Protein AF-A0A8C0DCV3-F1 (afdb_monomer_lite)

Foldseek 3Di:
DDDDDDDDDDDDDDDDDDDDDDDDDDDPPPCPDPPPCPPQCPAACLVVLLLLLCQPAQVDPVCVVVSVVVNVLSVVDDARYKEFEDADPSNHTAFIWGADPVVRWIATSDGDDDRTDDLQFWDWFWAADPVVSDTDTDPDSDDGSRTHYTYGDNVRVDPPPPPDPPPPPDDD

pLDDT: mean 75.33, std 21.28, range [29.81, 95.44]

Radius of gyration: 31.24 Å; chains: 1; bounding box: 63×85×92 Å

Sequence (172 aa):
SSPSSFYLYSPDSVDWETASATSSLASVAEYTGPKLFKELSSKSNKPIIHNAISHCCLARKVNEPHKNSILEELEKCDANHYIILFRDAGCQFRALYCYYPDTEEIYKLTGTGPKSITKKMIDKLYKYSSDRKQFNLIPAKTMSVSVDALTIHNHLWQPKRPSVPKKTQTWK

InterPro domains:
  IPR011033 PRC-barrel-like superfamily [SSF50346] (28-167)
  IPR014797 CAMSAP, CKK domain [PF08683] (34-152)
  IPR014797 CAMSAP, CKK domain [PS51508] (33-167)
  IPR014797 CAMSAP, CKK domain [SM01051] (32-161)
  IPR032940 Calmodulin-regulated spectrin-associated protein [PTHR21595] (13-167)
  IPR038209 CKK domain superfamily [G3DSA:3.10.20.360] (42-160)

Secondary structure (DSSP, 8-state):
------------------------------------------S-SHHHHHHHIIIIIS-SGGGHHHHHHHHHHHHH---SEEEEEESSTTT-EEEEEEEETTTTEEEEEEESS-SEE-GGGEEEEEEEETTTTEEEEES--S--TT--EEEE-GGGGS--------------

Structure (mmCIF, N/CA/C/O backbone):
data_AF-A0A8C0DCV3-F1
#
_entry.id   AF-A0A8C0DCV3-F1
#
loop_
_atom_site.group_PDB
_atom_site.id
_atom_site.type_symbol
_atom_site.label_atom_id
_atom_site.label_alt_id
_atom_site.label_comp_id
_atom_site.label_asym_id
_atom_site.label_entity_id
_atom_site.label_seq_id
_atom_site.pdbx_PDB_ins_code
_atom_site.Cartn_x
_atom_site.Cartn_y
_atom_site.Cartn_z
_atom_site.occupancy
_atom_site.B_iso_or_equiv
_atom_site.auth_seq_id
_atom_site.auth_comp_id
_atom_site.auth_asym_id
_atom_site.auth_atom_id
_atom_site.pdbx_PDB_model_num
ATOM 1 N N . SER A 1 1 ? -13.467 -60.596 74.987 1.00 37.16 1 SER A N 1
ATOM 2 C CA . SER A 1 1 ? -13.217 -59.216 75.432 1.00 37.16 1 SER A CA 1
ATOM 3 C C . SER A 1 1 ? -12.390 -58.504 74.380 1.00 37.16 1 SER A C 1
ATOM 5 O O . SER A 1 1 ? -11.327 -59.006 74.045 1.00 37.16 1 SER A O 1
ATOM 7 N N . SER A 1 2 ? -12.888 -57.394 73.828 1.00 38.53 2 SER A N 1
ATOM 8 C CA . SER A 1 2 ? -12.089 -56.356 73.136 1.00 38.53 2 SER A CA 1
ATOM 9 C C . SER A 1 2 ? -10.944 -55.857 74.054 1.00 38.53 2 SER A C 1
ATOM 11 O O . SER A 1 2 ? -11.030 -56.172 75.247 1.00 38.53 2 SER A O 1
ATOM 13 N N . PRO A 1 3 ? -9.949 -55.033 73.628 1.00 46.41 3 PRO A N 1
ATOM 14 C CA . PRO A 1 3 ? -9.888 -54.147 72.444 1.00 46.41 3 PRO A CA 1
ATOM 15 C C . PRO A 1 3 ? -8.524 -54.170 71.675 1.00 46.41 3 PRO A C 1
ATOM 17 O O . PRO A 1 3 ? -7.541 -54.715 72.153 1.00 46.41 3 PRO A O 1
ATOM 20 N N . SER A 1 4 ? -8.491 -53.838 70.378 1.00 35.06 4 SER A N 1
ATOM 21 C CA . SER A 1 4 ? -8.132 -52.543 69.738 1.00 35.06 4 SER A CA 1
ATOM 22 C C . SER A 1 4 ? -6.646 -52.297 69.409 1.00 35.06 4 SER A C 1
ATOM 24 O O . SER A 1 4 ? -5.824 -52.150 70.300 1.00 35.06 4 SER A O 1
ATOM 26 N N . SER A 1 5 ? -6.419 -52.086 68.102 1.00 37.69 5 SER A N 1
ATOM 27 C CA . SER A 1 5 ? -5.564 -51.077 67.439 1.00 37.69 5 SER A CA 1
ATOM 28 C C . SER A 1 5 ? -4.048 -51.060 67.703 1.00 37.69 5 SER A C 1
ATOM 30 O O . SER A 1 5 ? -3.612 -50.802 68.814 1.00 37.69 5 SER A O 1
ATOM 32 N N . PHE A 1 6 ? -3.225 -51.199 66.656 1.00 34.69 6 PHE A N 1
ATOM 33 C CA . PHE A 1 6 ? -2.691 -50.065 65.878 1.00 34.69 6 PHE A CA 1
ATOM 34 C C . PHE A 1 6 ? -1.906 -50.562 64.645 1.00 34.69 6 PHE A C 1
ATOM 36 O O . PHE A 1 6 ? -1.213 -51.574 64.685 1.00 34.69 6 PHE A O 1
ATOM 43 N N . TYR A 1 7 ? -2.083 -49.839 63.540 1.00 31.64 7 TYR A N 1
ATOM 44 C CA . TYR A 1 7 ? -1.538 -50.073 62.201 1.00 31.64 7 TYR A CA 1
ATOM 45 C C . TYR A 1 7 ? -0.043 -49.746 62.084 1.00 31.64 7 TY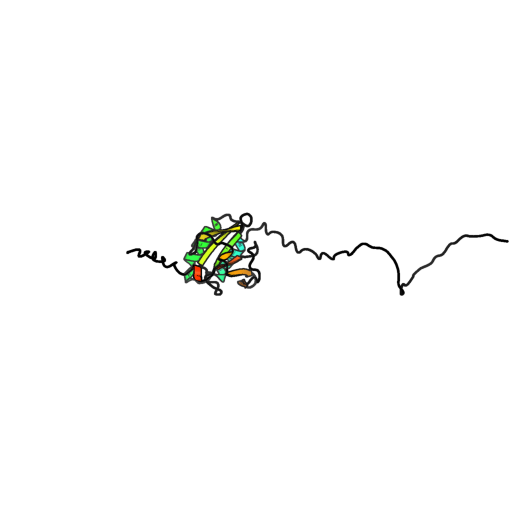R A C 1
ATOM 47 O O . TYR A 1 7 ? 0.410 -48.770 62.671 1.00 31.64 7 TYR A O 1
ATOM 55 N N . LEU A 1 8 ? 0.655 -50.446 61.183 1.00 29.81 8 LEU A N 1
ATOM 56 C CA . LEU A 1 8 ? 1.673 -49.868 60.294 1.00 29.81 8 LEU A CA 1
ATOM 57 C C . LEU A 1 8 ? 1.720 -50.712 59.011 1.00 29.81 8 LEU A C 1
ATOM 59 O O . LEU A 1 8 ? 2.011 -51.904 59.060 1.00 29.81 8 LEU A O 1
ATOM 63 N N . TYR A 1 9 ? 1.384 -50.097 57.875 1.00 30.50 9 TYR A N 1
ATOM 64 C CA . TYR A 1 9 ? 1.466 -50.699 56.544 1.00 30.50 9 TYR A CA 1
ATOM 65 C C . TYR A 1 9 ? 2.464 -49.910 55.701 1.00 30.50 9 TYR A C 1
ATOM 67 O O . TYR A 1 9 ? 2.418 -48.681 55.656 1.00 30.50 9 TYR A O 1
ATOM 75 N N . SER A 1 10 ? 3.342 -50.636 55.027 1.00 38.62 10 SER A N 1
ATOM 76 C CA . SER A 1 10 ? 4.026 -50.312 53.769 1.00 38.62 10 SER A CA 1
ATOM 77 C C . SER A 1 10 ? 4.637 -51.647 53.311 1.00 38.62 10 SER A C 1
ATOM 79 O O . SER A 1 10 ? 5.066 -52.400 54.191 1.00 38.62 10 SER A O 1
ATOM 81 N N . PRO A 1 11 ? 4.665 -52.001 52.013 1.00 45.81 11 PRO A N 1
ATOM 82 C CA . PRO A 1 11 ? 5.182 -51.118 50.970 1.00 45.81 11 PRO A CA 1
ATOM 83 C C . PRO A 1 11 ? 4.458 -51.168 49.607 1.00 45.81 11 PRO A C 1
ATOM 85 O O . PRO A 1 11 ? 3.708 -52.085 49.297 1.00 45.81 11 PRO A O 1
ATOM 88 N N . ASP A 1 12 ? 4.768 -50.122 48.844 1.00 40.22 12 ASP A N 1
ATOM 89 C CA . ASP A 1 12 ? 4.864 -49.966 47.389 1.00 40.22 12 ASP A CA 1
ATOM 90 C C . ASP A 1 12 ? 3.801 -50.459 46.393 1.00 40.22 12 ASP A C 1
ATOM 92 O O . ASP A 1 12 ? 3.376 -51.609 46.349 1.00 40.22 12 ASP A O 1
ATOM 96 N N . SER A 1 13 ? 3.565 -49.529 45.457 1.00 43.50 13 SER A N 1
ATOM 97 C CA . SER A 1 13 ? 2.923 -49.632 44.142 1.00 43.50 13 SER A CA 1
ATOM 98 C C . SER A 1 13 ? 1.451 -50.039 44.124 1.00 43.50 13 SER A C 1
ATOM 100 O O . SER A 1 13 ? 1.103 -51.203 44.277 1.00 43.50 13 SER A O 1
ATOM 102 N N . VAL A 1 14 ? 0.581 -49.054 43.875 1.00 42.12 14 VAL A N 1
ATOM 103 C CA . VAL A 1 14 ? -0.848 -49.274 43.634 1.00 42.12 14 VAL A CA 1
ATOM 104 C C . VAL A 1 14 ? -1.213 -48.769 42.242 1.00 42.12 14 VAL A C 1
ATOM 106 O O . VAL A 1 14 ? -1.235 -47.565 41.977 1.00 42.12 14 VAL A O 1
ATOM 109 N N . ASP A 1 15 ? -1.479 -49.747 41.380 1.00 48.09 15 ASP A N 1
ATOM 110 C CA . ASP A 1 15 ? -2.294 -49.686 40.173 1.00 48.09 15 ASP A CA 1
ATOM 111 C C . ASP A 1 15 ? -3.634 -48.981 40.410 1.00 48.09 15 ASP A C 1
ATOM 113 O O . ASP A 1 15 ? -4.255 -49.139 41.462 1.00 48.09 15 ASP A O 1
ATOM 117 N N . TRP A 1 16 ? -4.160 -48.293 39.397 1.00 43.31 16 TRP A N 1
ATOM 118 C CA . TRP A 1 16 ? -5.589 -47.994 39.383 1.00 43.31 16 TRP A CA 1
ATOM 119 C C . TRP A 1 16 ? -6.180 -48.173 37.978 1.00 43.31 16 TRP A C 1
ATOM 121 O O . TRP A 1 16 ? -6.060 -47.332 37.092 1.00 43.31 16 TRP A O 1
ATOM 131 N N . GLU A 1 17 ? -6.865 -49.298 37.790 1.00 42.56 17 GLU A N 1
ATOM 132 C CA . GLU A 1 17 ? -8.095 -49.342 37.006 1.00 42.56 17 GLU A CA 1
ATOM 133 C C . GLU A 1 17 ? -9.280 -49.340 37.989 1.00 42.56 17 GLU A C 1
ATOM 135 O O . GLU A 1 17 ? -9.222 -50.009 39.020 1.00 42.56 17 GLU A O 1
ATOM 140 N N . THR A 1 18 ? -10.390 -48.700 37.590 1.00 37.81 18 THR A N 1
ATOM 141 C CA . THR A 1 18 ? -11.798 -49.072 37.893 1.00 37.81 18 THR A CA 1
ATOM 142 C C . THR A 1 18 ? -12.671 -48.067 38.682 1.00 37.81 18 THR A C 1
ATOM 144 O O . THR A 1 18 ? -12.452 -47.780 39.851 1.00 37.81 18 THR A O 1
ATOM 147 N N . ALA A 1 19 ? -13.754 -47.669 37.991 1.00 36.25 19 ALA A N 1
ATOM 148 C CA . ALA A 1 19 ? -15.135 -47.353 38.410 1.00 36.25 19 ALA A CA 1
ATOM 149 C C . ALA A 1 19 ? -15.502 -46.107 39.258 1.00 36.25 19 ALA A C 1
ATOM 151 O O . ALA A 1 19 ? -15.305 -46.039 40.461 1.00 36.25 19 ALA A O 1
ATOM 152 N N . SER A 1 20 ? -16.248 -45.221 38.582 1.00 42.75 20 SER A N 1
ATOM 153 C CA . SER A 1 20 ? -17.581 -44.681 38.918 1.00 42.75 20 SER A CA 1
ATOM 154 C C . SER A 1 20 ? -17.923 -44.076 40.297 1.00 42.75 20 SER A C 1
ATOM 156 O O . SER A 1 20 ? -17.998 -44.761 41.308 1.00 42.75 20 SER A O 1
ATOM 158 N N . ALA A 1 21 ? -18.461 -42.851 40.175 1.00 38.84 21 ALA A N 1
ATOM 159 C CA . ALA A 1 21 ? -19.595 -42.236 40.886 1.00 38.84 21 ALA A CA 1
ATOM 160 C C . ALA A 1 21 ? -19.323 -41.258 42.051 1.00 38.84 21 ALA A C 1
ATOM 162 O O . ALA A 1 21 ? -18.792 -41.627 43.087 1.00 38.84 21 ALA A O 1
ATOM 163 N N . THR A 1 22 ? -19.887 -40.048 41.859 1.00 37.50 22 THR A N 1
ATOM 164 C CA . THR A 1 22 ? -20.245 -38.977 42.819 1.00 37.50 22 THR A CA 1
ATOM 165 C C . THR A 1 22 ? -19.057 -38.279 43.512 1.00 37.50 22 THR A C 1
ATOM 167 O O . THR A 1 22 ? -18.216 -38.918 44.113 1.00 37.50 22 THR A O 1
ATOM 170 N N . SER A 1 23 ? -18.853 -36.961 43.491 1.00 38.59 23 SER A N 1
ATOM 171 C CA . SER A 1 23 ? -19.766 -35.819 43.461 1.00 38.59 23 SER A CA 1
ATOM 172 C C . SER A 1 23 ? -18.969 -34.521 43.198 1.00 38.59 23 SER A C 1
ATOM 174 O O . SER A 1 23 ? -17.766 -34.476 43.434 1.00 38.59 23 SER A O 1
ATOM 176 N N . SER A 1 24 ? -19.693 -33.454 42.843 1.00 38.00 24 SER A N 1
ATOM 177 C CA . SER A 1 24 ? -19.360 -32.040 43.118 1.00 38.00 24 SER A CA 1
ATOM 178 C C . SER A 1 24 ? -18.498 -31.266 42.102 1.00 38.00 24 SER A C 1
ATOM 180 O O . SER A 1 24 ? -17.281 -31.360 42.055 1.00 38.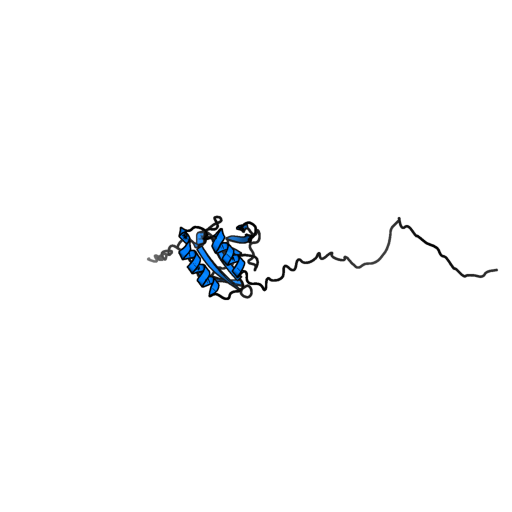00 24 SER A O 1
ATOM 182 N N . LEU A 1 25 ? -19.231 -30.466 41.313 1.00 47.81 25 LEU A N 1
ATOM 183 C CA . LEU A 1 25 ? -18.962 -29.126 40.765 1.00 47.81 25 LEU A CA 1
ATOM 184 C C . LEU A 1 25 ? -17.539 -28.527 40.833 1.00 47.81 25 LEU A C 1
ATOM 186 O O . LEU A 1 25 ? -16.919 -28.468 41.886 1.00 47.81 25 LEU A O 1
ATOM 190 N N . ALA A 1 26 ? -17.203 -27.839 39.732 1.00 39.84 26 ALA A N 1
ATOM 191 C CA . ALA A 1 26 ? -16.067 -26.936 39.507 1.00 39.84 26 ALA A CA 1
ATOM 192 C C . ALA A 1 26 ? -14.743 -27.667 39.225 1.00 39.84 26 ALA A C 1
ATOM 194 O O . ALA A 1 26 ? -13.996 -28.054 40.107 1.00 39.84 26 ALA A O 1
ATOM 195 N N . SER A 1 27 ? -14.332 -27.830 37.976 1.00 39.72 27 SER A N 1
ATOM 196 C CA . SER A 1 27 ? -13.962 -26.698 37.134 1.00 39.72 27 SER A CA 1
ATOM 197 C C . SER A 1 27 ? -13.728 -27.218 35.719 1.00 39.72 27 SER A C 1
ATOM 199 O O . SER A 1 27 ? -12.853 -28.046 35.475 1.00 39.72 27 SER A O 1
ATOM 201 N N . VAL A 1 28 ? -14.521 -26.721 34.772 1.00 44.19 28 VAL A N 1
ATOM 202 C CA . VAL A 1 28 ? -14.167 -26.765 33.356 1.00 44.19 28 VAL A CA 1
ATOM 203 C C . VAL A 1 28 ? -12.947 -25.858 33.237 1.00 44.19 28 VAL A C 1
ATOM 205 O O . VAL A 1 28 ? -13.083 -24.643 33.128 1.00 44.19 28 VAL A O 1
ATOM 208 N N . ALA A 1 29 ? -11.748 -26.420 33.372 1.00 44.06 29 ALA A N 1
ATOM 209 C CA . ALA A 1 29 ? -10.537 -25.730 32.972 1.00 44.06 29 ALA A CA 1
ATOM 210 C C . ALA A 1 29 ? -10.595 -25.630 31.446 1.00 44.06 29 ALA A C 1
ATOM 212 O O . ALA A 1 29 ? -10.120 -26.504 30.724 1.00 44.06 29 ALA A O 1
ATOM 213 N N . GLU A 1 30 ? -11.283 -24.588 30.975 1.00 47.31 30 GLU A N 1
ATOM 214 C CA . GLU A 1 30 ? -11.170 -24.040 29.635 1.00 47.31 30 GLU A CA 1
ATOM 215 C C . GLU A 1 30 ? -9.687 -24.018 29.284 1.00 47.31 30 GLU A C 1
ATOM 217 O O . GLU A 1 30 ? -8.916 -23.195 29.786 1.00 47.31 30 GLU A O 1
ATOM 222 N N . TYR A 1 31 ? -9.284 -24.959 28.432 1.00 46.22 31 TYR A N 1
ATOM 223 C CA . TYR A 1 31 ? -8.020 -24.904 27.728 1.00 46.22 31 TYR A CA 1
ATOM 224 C C . TYR A 1 31 ? -8.071 -23.664 26.835 1.00 46.22 31 TYR A C 1
ATOM 226 O O . TYR A 1 31 ? -8.411 -23.705 25.653 1.00 46.22 31 TYR A O 1
ATOM 234 N N . THR A 1 32 ? -7.779 -22.516 27.438 1.00 52.19 32 THR A N 1
ATOM 235 C CA . THR A 1 32 ? -7.512 -21.281 26.727 1.00 52.19 32 THR A CA 1
ATOM 236 C C . THR A 1 32 ? -6.108 -21.469 26.184 1.00 52.19 32 THR A C 1
ATOM 238 O O . THR A 1 32 ? -5.125 -21.124 26.840 1.00 52.19 32 THR A O 1
ATOM 241 N N . GLY A 1 33 ? -6.021 -22.137 25.029 1.00 63.50 33 GLY A N 1
ATOM 242 C CA . GLY A 1 33 ? -4.767 -22.376 24.323 1.00 63.50 33 GLY A CA 1
ATOM 243 C C . GLY A 1 33 ? -3.943 -21.089 24.234 1.00 63.50 33 GLY A C 1
ATOM 244 O O . GLY A 1 33 ? -4.516 -19.995 24.310 1.00 63.50 33 GLY A O 1
ATOM 245 N N . PRO A 1 34 ? -2.608 -21.192 24.107 1.00 53.78 34 PRO A N 1
ATOM 246 C CA . PRO A 1 34 ? -1.735 -20.031 24.138 1.00 53.78 34 PRO A CA 1
ATOM 247 C C . PRO A 1 34 ? -2.238 -19.026 23.107 1.00 53.78 34 PRO A C 1
ATOM 249 O O . PRO A 1 34 ? -2.176 -19.265 21.899 1.00 53.78 34 PRO A O 1
ATOM 252 N N . LYS A 1 35 ? -2.802 -17.914 23.599 1.00 52.78 35 LYS A N 1
ATOM 253 C CA . LYS A 1 35 ? -3.113 -16.756 22.773 1.00 52.78 35 LYS A CA 1
ATOM 254 C C . LYS A 1 35 ? -1.792 -16.434 22.105 1.00 52.78 35 LYS A C 1
ATOM 256 O O . LYS A 1 35 ? -0.857 -16.038 22.788 1.00 52.78 35 LYS A O 1
ATOM 261 N N . LEU A 1 36 ? -1.697 -16.668 20.797 1.00 47.00 36 LEU A N 1
ATOM 262 C CA . LEU A 1 36 ? -0.632 -16.116 19.981 1.00 47.00 36 LEU A CA 1
ATOM 263 C C . LEU A 1 36 ? -0.797 -14.599 20.089 1.00 47.00 36 LEU A C 1
ATOM 265 O O . LEU A 1 36 ? -1.464 -13.963 19.273 1.00 47.00 36 LEU A O 1
ATOM 269 N N . PHE A 1 37 ? -0.233 -14.015 21.143 1.00 47.88 37 PHE A N 1
ATOM 270 C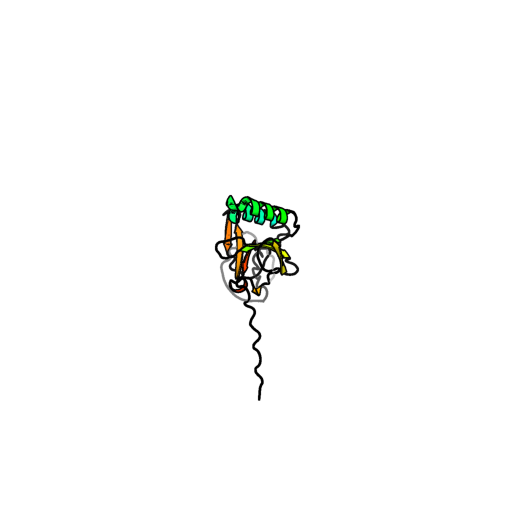 CA . PHE A 1 37 ? 0.109 -12.612 21.194 1.00 47.88 37 PHE A CA 1
ATOM 271 C C . PHE A 1 37 ? 1.187 -12.455 20.133 1.00 47.88 37 PHE A C 1
ATOM 273 O O . PHE A 1 37 ? 2.384 -12.533 20.380 1.00 47.88 37 PHE A O 1
ATOM 280 N N . LYS A 1 38 ? 0.733 -12.322 18.887 1.00 50.41 38 LYS A N 1
ATOM 281 C CA . LYS A 1 38 ? 1.531 -11.725 17.841 1.00 50.41 38 LYS A CA 1
ATOM 282 C C . LYS A 1 38 ? 1.760 -10.311 18.337 1.00 50.41 38 LYS A C 1
ATOM 284 O O . LYS A 1 38 ? 0.849 -9.490 18.261 1.00 50.41 38 LYS A O 1
ATOM 289 N N . GLU A 1 39 ? 2.914 -10.127 18.965 1.00 47.28 39 GLU A N 1
ATOM 290 C CA . GLU A 1 39 ? 3.404 -8.871 19.506 1.00 47.28 39 GLU A CA 1
ATOM 291 C C . GLU A 1 39 ? 2.948 -7.752 18.571 1.00 47.28 39 GLU A C 1
ATOM 293 O O . GLU A 1 39 ? 3.184 -7.829 17.357 1.00 47.28 39 GLU A O 1
ATOM 298 N N . LEU A 1 40 ? 2.181 -6.792 19.106 1.00 43.31 40 LEU A N 1
ATOM 299 C CA . LEU A 1 40 ? 1.875 -5.558 18.389 1.00 43.31 40 LEU A CA 1
ATOM 300 C C . LEU A 1 40 ? 3.228 -5.072 17.893 1.00 43.31 40 LEU A C 1
ATOM 302 O O . LEU A 1 40 ? 4.103 -4.813 18.711 1.00 43.31 40 LEU A O 1
ATOM 306 N N . SER A 1 41 ? 3.455 -5.109 16.580 1.00 51.03 41 SER A N 1
ATOM 307 C CA . SER A 1 41 ? 4.779 -4.847 16.031 1.00 51.03 41 SER A CA 1
ATOM 308 C C . SER A 1 41 ? 5.102 -3.381 16.291 1.00 51.03 41 SER A C 1
ATOM 310 O O . SER A 1 41 ? 4.849 -2.540 15.440 1.00 51.03 41 SER A O 1
ATOM 312 N N . SER A 1 42 ? 5.701 -3.080 17.447 1.00 54.78 42 SER A N 1
ATOM 313 C CA . SER A 1 42 ? 6.315 -1.791 17.788 1.00 54.78 42 SER A CA 1
ATOM 314 C C . SER A 1 42 ? 7.456 -1.442 16.824 1.00 54.78 42 SER A C 1
ATOM 316 O O . SER A 1 42 ? 8.034 -0.363 16.880 1.00 54.78 42 SER A O 1
ATOM 318 N N . LYS A 1 43 ? 7.804 -2.379 15.934 1.00 72.81 43 LYS A N 1
ATOM 319 C CA . LYS A 1 43 ? 8.766 -2.235 14.856 1.00 72.81 43 LYS A CA 1
ATOM 320 C C . LYS A 1 43 ? 8.053 -1.774 13.583 1.00 72.81 43 LYS A C 1
ATOM 322 O O . LYS A 1 43 ? 7.153 -2.459 13.094 1.00 72.81 43 LYS A O 1
ATOM 327 N N . SER A 1 44 ? 8.503 -0.643 13.040 1.00 85.44 44 SER A N 1
ATOM 328 C CA . SER A 1 44 ? 8.012 -0.098 11.772 1.00 85.44 44 SER A CA 1
ATOM 329 C C . SER A 1 44 ? 8.152 -1.106 10.622 1.00 85.44 44 SER A C 1
ATOM 331 O O . SER A 1 44 ? 9.154 -1.824 10.534 1.00 85.44 44 SER A O 1
ATOM 333 N N . ASN A 1 45 ? 7.177 -1.143 9.705 1.00 92.00 45 ASN A N 1
ATOM 334 C CA . ASN A 1 45 ? 7.248 -1.981 8.498 1.00 92.00 45 ASN A CA 1
ATOM 335 C C . ASN A 1 45 ? 8.025 -1.322 7.339 1.00 92.00 45 ASN A C 1
ATOM 337 O O . ASN A 1 45 ? 8.121 -1.899 6.254 1.00 92.00 45 ASN A O 1
ATOM 341 N N . LYS A 1 46 ? 8.645 -0.155 7.567 1.00 92.25 46 LYS A N 1
ATOM 342 C CA . LYS A 1 46 ? 9.486 0.564 6.595 1.00 92.25 46 LYS A CA 1
ATOM 343 C C . LYS A 1 46 ? 10.469 -0.328 5.810 1.00 92.25 46 LYS A C 1
ATOM 345 O O . LYS A 1 46 ? 10.408 -0.293 4.580 1.00 92.25 46 LYS A O 1
ATOM 350 N N . PRO A 1 47 ? 11.317 -1.184 6.427 1.00 90.88 47 PRO A N 1
ATOM 351 C CA . PRO A 1 47 ? 12.256 -2.019 5.664 1.00 90.88 47 PRO A CA 1
ATOM 352 C C . PRO A 1 47 ? 11.562 -3.062 4.773 1.00 90.88 47 PRO A C 1
ATOM 354 O O . PRO A 1 47 ? 12.072 -3.410 3.706 1.00 90.88 47 PRO A O 1
ATOM 357 N N . ILE A 1 48 ? 10.384 -3.547 5.179 1.00 92.06 48 ILE A N 1
ATOM 358 C CA . ILE A 1 48 ? 9.574 -4.497 4.401 1.00 92.06 48 ILE A CA 1
ATOM 359 C C . ILE A 1 48 ? 9.056 -3.802 3.138 1.00 92.06 48 ILE A C 1
ATOM 361 O O . ILE A 1 48 ? 9.193 -4.324 2.031 1.00 92.06 48 ILE A O 1
ATOM 365 N N . ILE A 1 49 ? 8.528 -2.591 3.298 1.00 93.62 49 ILE A N 1
ATOM 366 C CA . ILE A 1 49 ? 7.966 -1.780 2.215 1.00 93.62 49 ILE A CA 1
ATOM 367 C C . ILE A 1 49 ? 9.063 -1.302 1.258 1.00 93.62 49 ILE A C 1
ATOM 369 O O . ILE A 1 49 ? 8.892 -1.396 0.042 1.00 93.62 49 ILE A O 1
ATOM 373 N N . HIS A 1 50 ? 10.226 -0.903 1.778 1.00 92.44 50 HIS A N 1
ATOM 374 C CA . HIS A 1 50 ? 11.406 -0.575 0.973 1.00 92.44 50 HIS A CA 1
ATOM 375 C C . HIS A 1 50 ? 11.815 -1.748 0.062 1.00 92.44 50 HIS A C 1
ATOM 377 O O . HIS A 1 50 ? 12.038 -1.577 -1.143 1.00 92.44 50 HIS A O 1
ATOM 383 N N . ASN A 1 51 ? 11.876 -2.963 0.620 1.00 92.50 51 ASN A N 1
ATOM 384 C CA . ASN A 1 51 ? 12.187 -4.184 -0.125 1.00 92.50 51 ASN A CA 1
ATOM 385 C C . ASN A 1 51 ? 11.117 -4.471 -1.195 1.00 92.50 51 ASN A C 1
ATOM 387 O O . ASN A 1 51 ? 11.442 -4.675 -2.366 1.00 92.50 51 ASN A O 1
ATOM 391 N N . ALA A 1 52 ? 9.837 -4.400 -0.826 1.00 92.56 52 ALA A N 1
ATOM 392 C CA . ALA A 1 52 ? 8.730 -4.632 -1.745 1.00 92.56 52 ALA A CA 1
ATOM 393 C C . ALA A 1 52 ? 8.713 -3.650 -2.929 1.00 92.56 52 ALA A C 1
ATOM 395 O O . ALA A 1 52 ? 8.490 -4.058 -4.073 1.00 92.56 52 ALA A O 1
ATOM 396 N N . ILE A 1 53 ? 8.979 -2.364 -2.688 1.00 91.31 53 ILE A N 1
ATOM 397 C CA . ILE A 1 53 ? 9.044 -1.348 -3.745 1.00 91.31 53 ILE A CA 1
ATOM 398 C C . ILE A 1 53 ? 10.217 -1.636 -4.685 1.00 91.31 53 ILE A C 1
ATOM 400 O O . ILE A 1 53 ? 10.044 -1.642 -5.907 1.00 91.31 53 ILE A O 1
ATOM 404 N N . SER A 1 54 ? 11.381 -1.948 -4.117 1.00 89.88 54 SER A N 1
ATOM 405 C CA . SER A 1 54 ? 12.619 -2.165 -4.868 1.00 89.88 54 SER A CA 1
ATOM 406 C C . SER A 1 54 ? 12.608 -3.434 -5.716 1.00 89.88 54 SER A C 1
ATOM 408 O O . SER A 1 54 ? 13.129 -3.427 -6.830 1.00 89.88 54 SER A O 1
ATOM 410 N N . HIS A 1 55 ? 12.014 -4.516 -5.206 1.00 85.69 55 HIS A N 1
ATOM 411 C CA . HIS A 1 55 ? 12.148 -5.849 -5.799 1.00 85.69 55 HIS A CA 1
ATOM 412 C C . HIS A 1 55 ? 10.858 -6.427 -6.383 1.00 85.69 55 HIS A C 1
ATOM 414 O O . HIS A 1 55 ? 10.940 -7.319 -7.223 1.00 85.69 55 HIS A O 1
ATOM 420 N N . CYS A 1 56 ? 9.686 -5.928 -5.989 1.00 86.94 56 CYS A N 1
ATOM 421 C CA . CYS A 1 56 ? 8.404 -6.444 -6.470 1.00 86.94 56 CYS A CA 1
ATOM 422 C C . CYS A 1 56 ? 7.670 -5.407 -7.333 1.00 86.94 56 CYS A C 1
ATOM 424 O O . CYS A 1 56 ? 7.303 -5.684 -8.472 1.00 86.94 56 CYS A O 1
ATOM 426 N N . CYS A 1 57 ? 7.511 -4.183 -6.826 1.00 84.50 57 CYS A N 1
ATOM 427 C CA . CYS A 1 57 ? 6.628 -3.188 -7.437 1.00 84.50 57 CYS A CA 1
ATOM 428 C C . CYS A 1 57 ? 7.285 -2.404 -8.583 1.00 84.50 57 CYS A C 1
ATOM 430 O O . CYS A 1 57 ? 6.675 -2.202 -9.632 1.00 84.50 57 CYS A O 1
ATOM 432 N N . LEU A 1 58 ? 8.523 -1.938 -8.384 1.00 84.81 58 LEU A N 1
ATOM 433 C CA . LEU A 1 58 ? 9.236 -1.043 -9.306 1.00 84.81 58 LEU A CA 1
ATOM 434 C C . LEU A 1 58 ? 10.615 -1.593 -9.698 1.00 84.81 58 LEU A C 1
ATOM 436 O O . LEU A 1 58 ? 11.532 -0.840 -10.010 1.00 84.81 58 LEU A O 1
ATOM 440 N N . ALA A 1 59 ? 10.748 -2.920 -9.734 1.00 83.38 59 ALA A N 1
ATOM 441 C CA . ALA A 1 59 ? 12.000 -3.608 -10.059 1.00 83.38 59 ALA A CA 1
ATOM 442 C C . ALA A 1 59 ? 12.465 -3.434 -11.517 1.00 83.38 59 ALA A C 1
ATOM 444 O O . ALA A 1 59 ? 13.607 -3.745 -11.850 1.00 83.38 59 ALA A O 1
ATOM 445 N N . ARG A 1 60 ? 11.594 -2.963 -12.420 1.00 84.44 60 ARG A N 1
ATOM 446 C CA . ARG A 1 60 ? 11.965 -2.746 -13.824 1.00 84.44 60 ARG A CA 1
ATOM 447 C C . ARG A 1 60 ? 12.824 -1.493 -13.968 1.00 84.44 60 ARG A C 1
ATOM 449 O O . ARG A 1 60 ? 12.477 -0.446 -13.434 1.00 84.44 60 ARG A O 1
ATOM 456 N N . LYS A 1 61 ? 13.858 -1.573 -14.811 1.00 81.06 61 LYS A N 1
ATOM 457 C CA . LYS A 1 61 ? 14.769 -0.456 -15.120 1.00 81.06 61 LYS A CA 1
ATOM 458 C C . LYS A 1 61 ? 14.045 0.818 -15.579 1.00 81.06 61 LYS A C 1
ATOM 460 O O . LYS A 1 61 ? 14.419 1.912 -15.187 1.00 81.06 61 LYS A O 1
ATOM 465 N N . VAL A 1 62 ? 12.954 0.683 -16.337 1.00 87.88 62 VAL A N 1
ATOM 466 C CA . VAL A 1 62 ? 12.138 1.829 -16.793 1.00 87.88 62 VAL A CA 1
ATOM 467 C C . VAL A 1 62 ? 11.499 2.627 -15.646 1.00 87.88 62 VAL A C 1
ATOM 469 O O . VAL A 1 62 ? 11.173 3.794 -15.828 1.00 87.88 62 VAL A O 1
ATOM 472 N N . ASN A 1 63 ? 11.344 2.021 -14.465 1.00 87.12 63 ASN A N 1
ATOM 473 C CA . ASN A 1 63 ? 10.722 2.633 -13.292 1.00 87.12 63 ASN A CA 1
ATOM 474 C C . ASN A 1 63 ? 11.747 3.130 -12.260 1.00 87.12 63 ASN A C 1
ATOM 476 O O . ASN A 1 63 ? 11.354 3.597 -11.196 1.00 87.12 63 ASN A O 1
ATOM 480 N N . GLU A 1 64 ? 13.046 3.042 -12.548 1.00 88.56 64 GLU A N 1
ATOM 481 C CA . GLU A 1 64 ? 14.124 3.425 -11.633 1.00 88.56 64 GLU A CA 1
ATOM 482 C C . GLU A 1 64 ? 14.040 4.870 -11.095 1.00 88.56 64 GLU A C 1
ATOM 484 O O . GLU A 1 64 ? 14.119 5.026 -9.873 1.00 88.56 64 GLU A O 1
ATOM 489 N N . PRO A 1 65 ? 13.791 5.919 -11.911 1.00 89.06 65 PRO A N 1
ATOM 490 C CA . PRO A 1 65 ? 13.646 7.275 -11.374 1.00 89.06 65 PRO A CA 1
ATOM 491 C C . PRO A 1 65 ? 12.424 7.408 -10.453 1.00 89.06 65 PRO A C 1
ATOM 493 O O . PRO A 1 65 ? 12.490 8.060 -9.413 1.00 89.06 65 PRO A O 1
ATOM 496 N N . HIS A 1 66 ? 11.322 6.733 -10.792 1.00 89.06 66 HIS A N 1
ATOM 497 C CA . HIS A 1 66 ? 10.102 6.730 -9.983 1.00 89.06 66 HIS A CA 1
ATOM 498 C C . HIS A 1 66 ? 10.334 6.006 -8.647 1.00 89.06 66 HIS A C 1
ATOM 500 O O . HIS A 1 66 ? 9.946 6.500 -7.592 1.00 89.06 66 HIS A O 1
ATOM 506 N N . LYS A 1 67 ? 11.027 4.860 -8.679 1.00 91.44 67 LYS A N 1
ATOM 507 C CA . LYS A 1 67 ? 11.428 4.103 -7.489 1.00 91.44 67 LYS A CA 1
ATOM 508 C C . LYS A 1 67 ? 12.225 4.985 -6.530 1.00 91.44 67 LYS A C 1
ATOM 510 O O . LYS A 1 67 ? 11.860 5.066 -5.365 1.00 91.44 67 LYS A O 1
ATOM 515 N N . ASN A 1 68 ? 13.263 5.662 -7.020 1.00 91.75 68 ASN A N 1
ATOM 516 C CA . ASN A 1 68 ? 14.124 6.491 -6.177 1.00 91.75 68 ASN A CA 1
ATOM 517 C C . ASN A 1 68 ? 13.345 7.641 -5.524 1.00 91.75 68 ASN A C 1
ATOM 519 O O . ASN A 1 68 ? 13.498 7.859 -4.328 1.00 91.75 68 ASN A O 1
ATOM 523 N N . SER A 1 69 ? 12.448 8.300 -6.267 1.00 92.88 69 SER A N 1
ATOM 524 C CA . SER A 1 69 ? 11.589 9.360 -5.720 1.00 92.88 69 SER A CA 1
ATOM 525 C C . SER A 1 69 ? 10.684 8.861 -4.586 1.00 92.88 69 SER A C 1
ATOM 527 O O . SER A 1 69 ? 10.573 9.528 -3.562 1.00 92.88 69 SER A O 1
ATOM 529 N N . ILE A 1 70 ? 10.072 7.680 -4.731 1.00 92.31 70 ILE A N 1
ATOM 530 C CA . ILE A 1 70 ? 9.219 7.108 -3.675 1.00 92.31 70 ILE A CA 1
ATOM 531 C C . ILE A 1 70 ? 10.049 6.681 -2.465 1.00 92.31 70 ILE A C 1
ATOM 533 O O . ILE A 1 70 ? 9.622 6.883 -1.331 1.00 92.31 70 ILE A O 1
ATOM 537 N N . LEU A 1 71 ? 11.215 6.066 -2.688 1.00 92.12 71 LEU A N 1
ATOM 538 C CA . LEU A 1 71 ? 12.094 5.642 -1.597 1.00 92.12 71 LEU A CA 1
ATOM 539 C C . LEU A 1 71 ? 12.606 6.845 -0.800 1.00 92.12 71 LEU A C 1
ATOM 541 O O . LEU A 1 71 ? 12.652 6.780 0.421 1.00 92.12 71 LEU A O 1
ATOM 545 N N . GLU A 1 72 ? 12.913 7.960 -1.462 1.00 92.94 72 GLU A N 1
ATOM 546 C CA . GLU A 1 72 ? 13.311 9.196 -0.788 1.00 92.94 72 GLU A CA 1
ATOM 547 C C . GLU A 1 72 ? 12.183 9.765 0.092 1.00 92.94 72 GLU A C 1
ATOM 549 O O . GLU A 1 72 ? 12.423 10.170 1.228 1.00 92.94 72 GLU A O 1
ATOM 554 N N . GLU A 1 73 ? 10.936 9.767 -0.387 1.00 92.50 73 GLU A N 1
ATOM 555 C CA . GLU A 1 73 ? 9.781 10.200 0.415 1.00 92.50 73 GLU A CA 1
ATOM 556 C C . GLU A 1 73 ? 9.470 9.240 1.570 1.00 92.50 73 GLU A C 1
ATOM 558 O O . GLU A 1 73 ? 9.120 9.688 2.662 1.00 92.50 73 GLU A O 1
ATOM 563 N N . LEU A 1 74 ? 9.642 7.931 1.356 1.00 91.44 74 LEU A N 1
ATOM 564 C CA . LEU A 1 74 ? 9.546 6.922 2.412 1.00 91.44 74 LEU A CA 1
ATOM 565 C C . LEU A 1 74 ? 10.628 7.131 3.483 1.00 91.44 74 LEU A C 1
ATOM 567 O O . LEU A 1 74 ? 10.372 6.889 4.660 1.00 91.44 74 LEU A O 1
ATOM 571 N N . GLU A 1 75 ? 11.823 7.584 3.096 1.00 90.50 75 GLU A N 1
ATOM 572 C CA . GLU A 1 75 ? 12.895 7.901 4.040 1.00 90.50 75 GLU A CA 1
ATOM 573 C C . GLU A 1 75 ? 12.626 9.177 4.842 1.00 90.50 75 GLU A C 1
ATOM 575 O O . GLU A 1 75 ? 12.893 9.200 6.042 1.00 90.50 75 GLU A O 1
ATOM 580 N N . LYS A 1 76 ? 12.042 10.202 4.210 1.00 91.62 76 LYS A N 1
ATOM 581 C CA . LYS A 1 76 ? 11.657 11.467 4.862 1.00 91.62 76 LYS A CA 1
ATOM 582 C C . LYS A 1 76 ? 10.476 11.322 5.822 1.00 91.62 76 LYS A C 1
ATOM 584 O O . LYS A 1 76 ? 10.323 12.142 6.724 1.00 91.62 76 LYS A O 1
ATOM 589 N N . CYS A 1 77 ? 9.613 10.334 5.601 1.00 88.06 77 CYS A N 1
ATOM 590 C CA . CYS A 1 77 ? 8.483 10.065 6.475 1.00 88.06 77 CYS A CA 1
ATOM 591 C C . CYS A 1 77 ? 8.922 9.207 7.672 1.00 88.06 77 CYS A C 1
ATOM 593 O O . CYS A 1 77 ? 9.646 8.223 7.513 1.00 88.06 77 CYS A O 1
ATOM 595 N N . ASP A 1 78 ? 8.448 9.566 8.865 1.00 86.50 78 ASP A N 1
ATOM 596 C CA . ASP A 1 78 ? 8.681 8.813 10.101 1.00 86.50 78 ASP A CA 1
ATOM 597 C C . ASP A 1 78 ? 7.360 8.250 10.650 1.00 86.50 78 ASP A C 1
ATOM 599 O O . ASP A 1 78 ? 6.894 8.580 11.739 1.00 86.50 78 ASP A O 1
ATOM 603 N N . ALA A 1 79 ? 6.678 7.459 9.819 1.00 88.44 79 ALA A N 1
ATOM 604 C CA . ALA A 1 79 ? 5.497 6.701 10.211 1.00 88.44 79 ALA A CA 1
ATOM 605 C C . ALA A 1 79 ? 5.851 5.257 10.611 1.00 88.44 79 ALA A C 1
ATOM 607 O O . ALA A 1 79 ? 6.776 4.627 10.088 1.00 88.44 79 ALA A O 1
ATOM 608 N N . ASN A 1 80 ? 5.046 4.696 11.515 1.00 88.88 80 ASN A N 1
ATOM 609 C CA . ASN A 1 80 ? 5.213 3.317 11.979 1.00 88.88 80 ASN A CA 1
ATOM 610 C C . ASN A 1 80 ? 4.720 2.292 10.950 1.00 88.88 80 ASN A C 1
ATOM 612 O O . ASN A 1 80 ? 5.344 1.248 10.765 1.00 88.88 80 ASN A O 1
ATOM 616 N N . HIS A 1 81 ? 3.623 2.589 10.252 1.00 92.31 81 HIS A N 1
ATOM 617 C CA . HIS A 1 81 ? 3.046 1.683 9.265 1.00 92.31 81 HIS A CA 1
ATOM 618 C C . HIS A 1 81 ? 2.818 2.365 7.924 1.00 92.31 81 HIS A C 1
ATOM 620 O O . HIS A 1 81 ? 2.173 3.408 7.831 1.00 92.31 81 HIS A O 1
ATOM 626 N N . TYR A 1 82 ? 3.301 1.715 6.873 1.00 94.12 82 TYR A N 1
ATOM 627 C CA . TYR A 1 82 ? 3.113 2.105 5.486 1.00 94.12 82 TYR A CA 1
ATOM 628 C C . TYR A 1 82 ? 2.334 1.037 4.735 1.00 94.12 82 TYR A C 1
ATOM 630 O O . TYR A 1 82 ? 2.475 -0.158 4.995 1.00 94.12 82 TYR A O 1
ATOM 638 N N . ILE A 1 83 ? 1.529 1.480 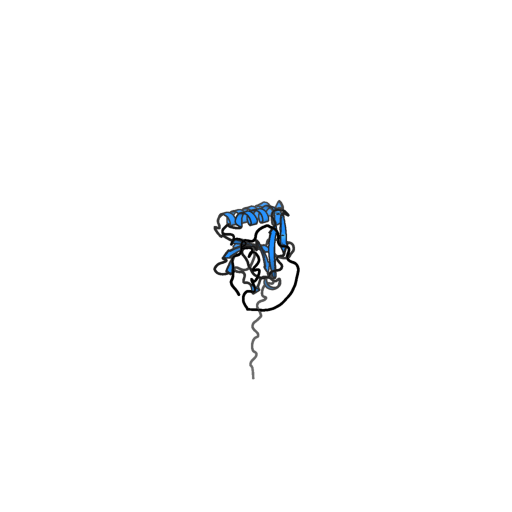3.776 1.00 94.88 83 ILE A N 1
ATOM 639 C CA . ILE A 1 83 ? 0.679 0.620 2.964 1.00 94.88 83 ILE A CA 1
ATOM 640 C C . ILE A 1 83 ? 0.812 1.019 1.499 1.00 94.88 83 ILE A C 1
ATOM 642 O O . ILE A 1 83 ? 0.655 2.184 1.131 1.00 94.88 83 ILE A O 1
ATOM 646 N N . ILE A 1 84 ? 1.046 0.033 0.639 1.00 95.25 84 ILE A N 1
ATOM 647 C CA . ILE A 1 84 ? 1.058 0.226 -0.810 1.00 95.25 84 ILE A CA 1
ATOM 648 C C . ILE A 1 84 ? -0.364 0.089 -1.364 1.00 95.25 84 ILE A C 1
ATOM 650 O O . ILE A 1 84 ? -1.058 -0.895 -1.106 1.00 95.25 84 ILE A O 1
ATOM 654 N N . LEU A 1 85 ? -0.793 1.056 -2.175 1.00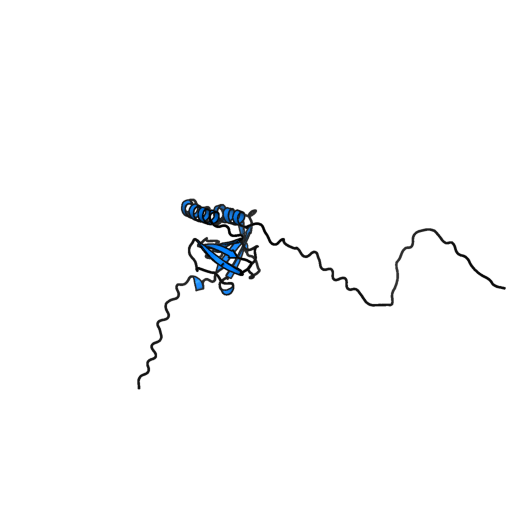 95.06 85 LEU A N 1
ATOM 655 C CA . LEU A 1 85 ? -2.017 0.953 -2.962 1.00 95.06 85 LEU A CA 1
ATOM 656 C C . LEU A 1 85 ? -1.711 0.317 -4.318 1.00 95.06 85 LEU A C 1
ATOM 658 O O . LEU A 1 85 ? -0.964 0.875 -5.131 1.00 95.06 85 LEU A O 1
ATOM 662 N N . PHE A 1 86 ? -2.365 -0.808 -4.590 1.00 94.19 86 PHE A N 1
ATOM 663 C CA . PHE A 1 86 ? -2.368 -1.441 -5.899 1.00 94.19 86 PHE A CA 1
ATOM 664 C C . PHE A 1 86 ? -3.589 -1.058 -6.729 1.00 94.19 86 PHE A C 1
ATOM 666 O O . PHE A 1 86 ? -4.675 -0.796 -6.207 1.00 94.19 86 PHE A O 1
ATOM 673 N N . ARG A 1 87 ? -3.412 -1.053 -8.056 1.00 89.25 87 ARG A N 1
ATOM 674 C CA . ARG A 1 87 ? -4.524 -0.868 -8.999 1.00 89.25 87 ARG A CA 1
ATOM 675 C C . ARG A 1 87 ? -5.469 -2.065 -9.020 1.00 89.25 87 ARG A C 1
ATOM 677 O O . ARG A 1 87 ? -6.673 -1.869 -9.096 1.00 89.25 87 ARG A O 1
ATOM 684 N N . ASP A 1 88 ? -4.900 -3.264 -9.013 1.00 85.06 88 ASP A N 1
ATOM 685 C CA . ASP A 1 88 ? -5.606 -4.539 -9.129 1.00 85.06 88 ASP A CA 1
ATOM 686 C C . ASP A 1 88 ? -4.724 -5.665 -8.551 1.00 85.06 88 ASP A C 1
ATOM 688 O O . ASP A 1 88 ? -3.589 -5.416 -8.133 1.00 85.06 88 ASP A O 1
ATOM 692 N N . ALA A 1 89 ? -5.205 -6.909 -8.577 1.00 77.81 89 ALA A N 1
ATOM 693 C CA . ALA A 1 89 ? -4.495 -8.113 -8.142 1.00 77.81 89 ALA A CA 1
ATOM 694 C C . ALA A 1 89 ? -3.144 -8.334 -8.851 1.00 77.81 89 ALA A C 1
ATOM 696 O O . ALA A 1 89 ? -2.284 -9.038 -8.331 1.00 77.81 89 ALA A O 1
ATOM 697 N N . GLY A 1 90 ? -2.909 -7.677 -9.992 1.00 81.75 90 GLY A N 1
ATOM 698 C CA . GLY A 1 90 ? -1.611 -7.655 -10.672 1.00 81.75 90 GLY A CA 1
ATOM 699 C C . GLY A 1 90 ? -0.503 -6.879 -9.943 1.00 81.75 90 GLY A C 1
ATOM 700 O O . GLY A 1 90 ? 0.529 -6.624 -10.555 1.00 81.75 90 GLY A O 1
ATOM 701 N N . CYS A 1 91 ? -0.716 -6.450 -8.690 1.00 82.75 91 CYS A N 1
ATOM 702 C CA . CYS A 1 91 ? 0.269 -5.755 -7.848 1.00 82.75 91 CYS A CA 1
ATOM 703 C C . CYS A 1 91 ? 0.901 -4.522 -8.522 1.00 82.75 91 CYS A C 1
ATOM 705 O O . CYS A 1 91 ? 2.062 -4.180 -8.303 1.00 82.75 91 CYS A O 1
ATOM 707 N N . GLN A 1 92 ? 0.127 -3.830 -9.363 1.00 88.88 92 GLN A N 1
ATOM 708 C CA . GLN A 1 92 ? 0.582 -2.608 -10.019 1.00 88.88 92 GLN A CA 1
ATOM 709 C C . GLN A 1 92 ? 0.551 -1.453 -9.024 1.00 88.88 92 GLN A C 1
ATOM 711 O O . GLN A 1 92 ? -0.532 -0.998 -8.640 1.00 88.88 92 GLN A O 1
ATOM 716 N N . PHE A 1 93 ? 1.730 -0.979 -8.628 1.00 91.69 93 PHE A N 1
ATOM 717 C CA . PHE A 1 93 ? 1.889 0.159 -7.727 1.00 91.69 93 PHE A CA 1
ATOM 718 C C . PHE A 1 93 ? 1.174 1.408 -8.257 1.00 91.69 93 PHE A C 1
ATOM 720 O O . PHE A 1 93 ? 1.280 1.748 -9.438 1.00 91.69 93 PHE A O 1
ATOM 727 N N . ARG A 1 94 ? 0.446 2.102 -7.378 1.00 92.50 94 ARG A N 1
ATOM 728 C CA . ARG A 1 94 ? -0.226 3.373 -7.695 1.00 92.50 94 ARG A CA 1
ATOM 729 C C . ARG A 1 94 ? 0.161 4.500 -6.760 1.00 92.50 94 ARG A C 1
ATOM 731 O O . ARG A 1 94 ? 0.351 5.625 -7.222 1.00 92.50 94 ARG A O 1
ATOM 738 N N . ALA A 1 95 ? 0.217 4.209 -5.471 1.00 94.44 95 ALA A N 1
ATOM 739 C CA . ALA A 1 95 ? 0.464 5.194 -4.437 1.00 94.44 95 ALA A CA 1
ATOM 740 C C . ALA A 1 95 ? 0.963 4.515 -3.162 1.00 94.44 95 ALA A C 1
ATOM 742 O O . ALA A 1 95 ? 0.740 3.321 -2.951 1.00 94.44 95 ALA A O 1
ATOM 743 N N . LEU A 1 96 ? 1.606 5.305 -2.313 1.00 95.06 96 LEU A N 1
ATOM 744 C CA . LEU A 1 96 ? 2.064 4.916 -0.988 1.00 95.06 96 LEU A CA 1
ATOM 745 C C . LEU A 1 96 ? 1.277 5.711 0.054 1.00 95.06 96 LEU A C 1
ATOM 747 O O . LEU A 1 96 ? 1.063 6.916 -0.100 1.00 95.06 96 LEU A O 1
ATOM 751 N N . TYR A 1 97 ? 0.837 5.022 1.098 1.00 95.44 97 TYR A N 1
ATOM 752 C CA . TYR A 1 97 ? 0.041 5.573 2.184 1.00 95.44 97 TYR A CA 1
ATOM 753 C C . TYR A 1 97 ? 0.703 5.301 3.532 1.00 95.44 97 TYR A C 1
ATOM 755 O O . TYR A 1 97 ? 1.411 4.308 3.691 1.00 95.44 97 TYR A O 1
ATOM 763 N N . CYS A 1 98 ? 0.411 6.155 4.506 1.00 93.75 98 CYS A N 1
ATOM 764 C CA . CYS A 1 98 ? 0.742 5.961 5.912 1.00 93.75 98 CYS A CA 1
ATOM 765 C C . CYS A 1 98 ? -0.520 5.534 6.664 1.00 93.75 98 CYS A C 1
ATOM 767 O O . CYS A 1 98 ? -1.592 6.102 6.443 1.00 93.75 98 CYS A O 1
ATOM 769 N N . TYR A 1 99 ? -0.389 4.536 7.532 1.00 92.50 99 TYR A N 1
ATOM 770 C CA . TYR A 1 99 ? -1.462 4.017 8.368 1.00 92.50 99 TYR A CA 1
ATOM 771 C C . TYR A 1 99 ? -1.191 4.324 9.837 1.00 92.50 99 TYR A C 1
ATOM 773 O O . TYR A 1 99 ? -0.130 3.987 10.364 1.00 92.50 99 TYR A O 1
ATOM 781 N N . TYR A 1 100 ? -2.178 4.924 10.495 1.00 90.06 100 TYR A N 1
ATOM 782 C CA . TYR A 1 100 ? -2.145 5.212 11.922 1.00 90.06 100 TYR A CA 1
ATOM 783 C C . TYR A 1 100 ? -3.096 4.247 12.637 1.00 90.06 100 TYR A C 1
ATOM 785 O O . TYR A 1 100 ? -4.310 4.394 12.502 1.00 90.06 100 TYR A O 1
ATOM 793 N N . PRO A 1 101 ? -2.587 3.234 13.365 1.00 85.94 101 PRO A N 1
ATOM 794 C CA . PRO A 1 101 ? -3.439 2.237 14.011 1.00 85.94 101 PRO A CA 1
ATOM 795 C C . PRO A 1 101 ? -4.332 2.832 15.107 1.00 85.94 101 PRO A C 1
ATOM 797 O O . PRO A 1 101 ? -5.411 2.298 15.336 1.00 85.94 101 PRO A O 1
ATOM 800 N N . ASP A 1 102 ? -3.920 3.940 15.729 1.00 86.00 102 ASP A N 1
ATOM 801 C CA . ASP A 1 102 ? -4.657 4.582 16.825 1.00 86.00 102 ASP A CA 1
ATOM 802 C C . ASP A 1 102 ? -5.949 5.259 16.351 1.00 86.00 102 ASP A C 1
ATOM 804 O O . ASP A 1 102 ? -6.981 5.181 17.013 1.00 86.00 102 ASP A O 1
ATOM 808 N N . THR A 1 103 ? -5.906 5.912 15.186 1.00 87.56 103 THR A N 1
ATOM 809 C CA . THR A 1 103 ? -7.066 6.587 14.578 1.00 87.56 103 THR A CA 1
ATOM 810 C C . THR A 1 103 ? -7.723 5.756 13.474 1.00 87.56 103 THR A C 1
ATOM 812 O O . THR A 1 103 ? -8.786 6.116 12.973 1.00 87.56 103 THR A O 1
ATOM 815 N N . GLU A 1 104 ? -7.099 4.639 13.089 1.00 86.06 104 GLU A N 1
ATOM 816 C CA . GLU A 1 104 ? -7.451 3.804 11.936 1.00 86.06 104 GLU A CA 1
ATOM 817 C C . GLU A 1 104 ? -7.493 4.577 10.603 1.00 86.06 104 GLU A C 1
ATOM 819 O O . GLU A 1 104 ? -8.196 4.196 9.658 1.00 86.06 104 GLU A O 1
ATOM 824 N N . GLU A 1 105 ? -6.726 5.665 10.511 1.00 89.50 105 GLU A N 1
ATOM 825 C CA . GLU A 1 105 ? -6.687 6.537 9.342 1.00 89.50 105 GLU A CA 1
ATOM 826 C C . GLU A 1 105 ? -5.557 6.160 8.383 1.00 89.50 105 GLU A C 1
ATOM 828 O O . GLU A 1 105 ? -4.453 5.779 8.780 1.00 89.50 105 GLU A O 1
ATOM 833 N N . ILE A 1 106 ? -5.843 6.287 7.085 1.00 93.62 106 ILE A N 1
ATOM 834 C CA . ILE A 1 106 ? -4.909 5.985 5.999 1.00 93.62 106 ILE A CA 1
ATOM 835 C C . ILE A 1 106 ? -4.751 7.242 5.147 1.00 93.62 106 ILE A C 1
ATOM 837 O O . ILE A 1 106 ? -5.684 7.628 4.435 1.00 93.62 106 ILE A O 1
ATOM 841 N N . TYR A 1 107 ? -3.572 7.860 5.192 1.00 93.62 107 TYR A N 1
ATOM 842 C CA . TYR A 1 107 ? -3.265 9.104 4.482 1.00 93.62 107 TYR A CA 1
ATOM 843 C C . TYR A 1 107 ? -2.297 8.882 3.336 1.00 93.62 107 TYR A C 1
ATOM 845 O O . TYR A 1 107 ? -1.333 8.130 3.459 1.00 93.62 107 TYR A O 1
ATOM 853 N N . LYS A 1 108 ? -2.557 9.534 2.201 1.00 94.88 108 LYS A N 1
ATOM 854 C CA . LYS A 1 108 ? -1.680 9.442 1.037 1.00 94.88 108 LYS A CA 1
ATOM 855 C C . LYS A 1 108 ? -0.372 10.169 1.318 1.00 94.88 108 LYS A C 1
ATOM 857 O O . LYS A 1 108 ? -0.398 11.370 1.572 1.00 94.88 108 LYS A O 1
ATOM 862 N N . LEU A 1 109 ? 0.738 9.451 1.185 1.00 93.19 109 LEU A N 1
ATOM 863 C CA . LEU A 1 109 ? 2.072 10.035 1.179 1.00 93.19 109 LEU A CA 1
ATOM 864 C C . LEU A 1 109 ? 2.418 10.493 -0.239 1.00 93.19 109 LEU A C 1
ATOM 866 O O . LEU A 1 109 ? 2.661 11.672 -0.468 1.00 93.19 109 LEU A O 1
ATOM 870 N N . THR A 1 110 ? 2.333 9.580 -1.213 1.00 93.62 110 THR A N 1
ATOM 871 C CA . THR A 1 110 ? 2.722 9.865 -2.601 1.00 93.62 110 THR A CA 1
ATOM 872 C C . THR A 1 110 ? 1.982 9.028 -3.638 1.00 93.62 110 THR A C 1
ATOM 874 O O . THR A 1 110 ? 1.336 8.030 -3.316 1.00 93.62 110 THR A O 1
ATOM 877 N N . GLY A 1 111 ? 2.061 9.444 -4.902 1.00 91.44 111 GLY A N 1
ATOM 878 C CA . GLY A 1 111 ? 1.466 8.773 -6.055 1.00 91.44 111 GLY A CA 1
ATOM 879 C C . GLY A 1 111 ? 0.011 9.154 -6.366 1.00 91.44 111 GLY A C 1
ATOM 880 O O . GLY A 1 111 ? -0.529 10.186 -5.945 1.00 91.44 111 GLY A O 1
ATOM 881 N N . THR A 1 112 ? -0.639 8.305 -7.166 1.00 90.44 112 THR A N 1
ATOM 882 C CA . THR A 1 112 ? -1.969 8.559 -7.738 1.00 90.44 112 THR A CA 1
ATOM 883 C C . THR A 1 112 ? -3.057 7.786 -7.000 1.00 90.44 112 THR A C 1
ATOM 885 O O . THR A 1 112 ? -3.148 6.564 -7.101 1.00 90.44 112 THR A O 1
ATOM 888 N N . GLY A 1 113 ? -3.932 8.512 -6.307 1.00 89.56 113 GLY A N 1
ATOM 889 C CA . GLY A 1 113 ? -5.035 7.944 -5.539 1.00 89.56 113 GLY A CA 1
ATOM 890 C C . GLY A 1 113 ? -5.754 8.994 -4.685 1.00 89.56 113 GLY A C 1
ATOM 891 O O . GLY A 1 113 ? -5.324 10.159 -4.652 1.00 89.56 113 GLY A O 1
ATOM 892 N N . PRO A 1 114 ? -6.845 8.600 -4.003 1.00 91.25 114 PRO A N 1
ATOM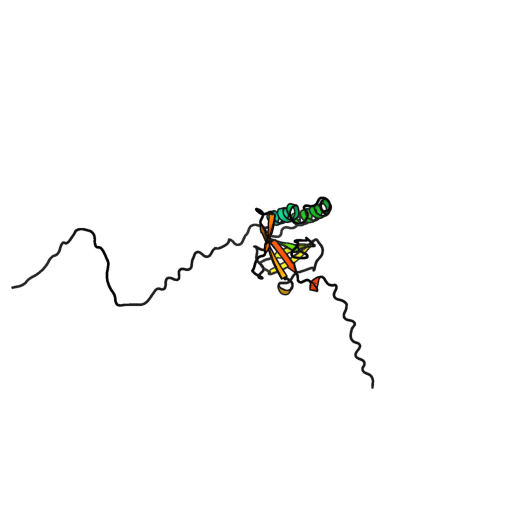 893 C CA . PRO A 1 114 ? -7.588 9.467 -3.088 1.00 91.25 114 PRO A CA 1
ATOM 894 C C . PRO A 1 114 ? -6.706 9.955 -1.929 1.00 91.25 114 PRO A C 1
ATOM 896 O O . PRO A 1 114 ? -5.747 9.285 -1.551 1.00 91.25 114 PRO A O 1
ATOM 899 N N . LYS A 1 115 ? -7.022 11.126 -1.354 1.00 91.75 115 LYS A N 1
ATOM 900 C CA . LYS A 1 115 ? -6.234 11.727 -0.258 1.00 91.75 115 LYS A CA 1
ATOM 901 C C . LYS A 1 115 ? -6.222 10.851 1.000 1.00 91.75 115 LYS A C 1
ATOM 903 O O . LYS A 1 115 ? -5.185 10.731 1.645 1.00 91.75 115 LYS A O 1
ATOM 908 N N . SER A 1 116 ? -7.354 10.232 1.309 1.00 92.19 116 SER A N 1
ATOM 909 C CA . SER A 1 116 ? -7.504 9.268 2.393 1.00 92.19 116 SER A CA 1
ATOM 910 C C . SER A 1 116 ? -8.302 8.056 1.923 1.00 92.19 116 SER A C 1
ATOM 912 O O . SER A 1 116 ? -9.106 8.147 0.989 1.00 92.19 116 SER A O 1
ATOM 914 N N . ILE A 1 117 ? -8.052 6.909 2.548 1.00 92.06 117 ILE A N 1
ATOM 915 C CA . ILE A 1 117 ? -8.760 5.657 2.267 1.00 92.06 117 ILE A CA 1
ATOM 916 C C . ILE A 1 117 ? -9.541 5.267 3.515 1.00 92.06 117 ILE A C 1
ATOM 918 O O . ILE A 1 117 ? -8.990 5.200 4.608 1.00 92.06 117 ILE A O 1
ATOM 922 N N . THR A 1 118 ? -10.832 4.996 3.345 1.00 90.88 118 THR A N 1
ATOM 923 C CA . THR A 1 118 ? -11.687 4.486 4.425 1.00 90.88 118 THR A CA 1
ATOM 924 C C . THR A 1 118 ? -11.883 2.981 4.289 1.00 90.88 118 THR A C 1
ATOM 926 O O . THR A 1 118 ? -11.783 2.429 3.192 1.00 90.88 118 THR A O 1
ATOM 929 N N . LYS A 1 119 ? -12.251 2.309 5.386 1.00 88.88 119 LYS A N 1
ATOM 930 C CA . LYS A 1 119 ? -12.513 0.857 5.416 1.00 88.88 119 LYS A CA 1
ATOM 931 C C . LYS A 1 119 ? -13.503 0.384 4.340 1.00 88.88 119 LYS A C 1
ATOM 933 O O . LYS A 1 119 ? -13.352 -0.704 3.805 1.00 88.88 119 LYS A O 1
ATOM 938 N N . LYS A 1 120 ? -14.484 1.221 3.979 1.00 89.06 120 LYS A N 1
ATOM 939 C CA . LYS A 1 120 ? -15.504 0.923 2.954 1.00 89.06 120 LYS A CA 1
ATOM 940 C C . LYS A 1 120 ? -14.967 0.934 1.519 1.00 89.06 120 LYS A C 1
ATOM 942 O O . LYS A 1 120 ? -15.640 0.456 0.617 1.00 89.06 120 LYS A O 1
ATOM 947 N N . MET A 1 121 ? -13.801 1.538 1.293 1.00 90.62 121 MET A N 1
ATOM 948 C CA . MET A 1 121 ? -13.189 1.644 -0.033 1.00 90.62 121 MET A CA 1
ATOM 949 C C . MET A 1 121 ? -12.312 0.436 -0.364 1.00 90.62 121 MET A C 1
ATOM 951 O O . MET A 1 121 ? -12.009 0.225 -1.535 1.00 90.62 121 MET A O 1
ATOM 955 N N . ILE A 1 122 ? -11.888 -0.316 0.653 1.00 91.38 122 ILE A N 1
ATOM 956 C CA . ILE A 1 122 ? -10.940 -1.424 0.546 1.00 91.38 122 ILE A CA 1
ATOM 957 C C . ILE A 1 122 ? -11.637 -2.653 -0.038 1.00 91.38 122 ILE A C 1
ATOM 959 O O . ILE A 1 122 ? -12.690 -3.061 0.441 1.00 91.38 122 ILE A O 1
ATOM 963 N N . ASP A 1 123 ? -11.005 -3.266 -1.035 1.00 91.12 123 ASP A N 1
ATOM 964 C CA . ASP A 1 123 ? -11.477 -4.496 -1.673 1.00 91.12 123 ASP A CA 1
ATOM 965 C C . ASP A 1 123 ? -10.723 -5.726 -1.144 1.00 91.12 123 ASP A C 1
ATOM 967 O O . ASP A 1 123 ? -11.316 -6.648 -0.581 1.00 91.12 123 ASP A O 1
ATOM 971 N N . LYS A 1 124 ? -9.389 -5.718 -1.271 1.00 92.12 124 LYS A N 1
ATOM 972 C CA . LYS A 1 124 ? -8.503 -6.811 -0.837 1.00 92.12 124 LYS A CA 1
ATOM 973 C C . LYS A 1 124 ? -7.301 -6.284 -0.067 1.00 92.12 124 LYS A C 1
ATOM 975 O O . LYS A 1 124 ? -6.765 -5.227 -0.408 1.00 92.12 124 LYS A O 1
ATOM 980 N N . LEU A 1 125 ? -6.860 -7.065 0.916 1.00 93.50 125 LEU A N 1
ATOM 981 C CA . LEU A 1 125 ? -5.696 -6.805 1.760 1.00 93.50 125 LEU A CA 1
ATOM 982 C C . LEU A 1 125 ? -4.588 -7.811 1.450 1.00 93.50 125 LEU A C 1
ATOM 984 O O . LEU A 1 125 ? -4.856 -8.991 1.230 1.00 93.50 125 LEU A O 1
ATOM 988 N N . TYR A 1 126 ? -3.343 -7.357 1.466 1.00 93.31 126 TYR A N 1
ATOM 989 C CA . TYR A 1 126 ? -2.178 -8.162 1.133 1.00 93.31 126 TYR A CA 1
ATOM 990 C C . TYR A 1 126 ? -1.074 -7.991 2.174 1.00 93.31 126 TYR A C 1
ATOM 992 O O . TYR A 1 126 ? -0.865 -6.907 2.722 1.00 93.31 126 TYR A O 1
ATOM 1000 N N . LYS A 1 127 ? -0.332 -9.074 2.398 1.00 93.06 127 LYS A N 1
ATOM 1001 C CA . LYS A 1 127 ? 0.899 -9.094 3.190 1.00 93.06 127 LYS A CA 1
ATOM 1002 C C . LYS A 1 127 ? 2.077 -9.396 2.281 1.00 93.06 127 LYS A C 1
ATOM 1004 O O . LYS A 1 127 ? 2.002 -10.333 1.480 1.00 93.06 127 LYS A O 1
ATOM 1009 N N . TYR A 1 128 ? 3.167 -8.660 2.430 1.00 92.44 128 TYR A N 1
ATOM 1010 C CA . TYR A 1 128 ? 4.397 -8.957 1.717 1.00 92.44 128 TYR A CA 1
ATOM 1011 C C . TYR A 1 128 ? 5.129 -10.117 2.399 1.00 92.44 128 TYR A C 1
ATOM 1013 O O . TYR A 1 128 ? 5.323 -10.142 3.613 1.00 92.44 128 TYR A O 1
ATOM 1021 N N . SER A 1 129 ? 5.531 -11.114 1.615 1.00 90.62 129 SER A N 1
ATOM 1022 C CA . SER A 1 129 ? 6.451 -12.158 2.059 1.00 90.62 129 SER A CA 1
ATOM 1023 C C . SER A 1 129 ? 7.818 -11.863 1.468 1.00 90.62 129 SER A C 1
ATOM 1025 O O . SER A 1 129 ? 8.016 -12.027 0.266 1.00 90.62 129 SER A O 1
ATOM 1027 N N . SER A 1 130 ? 8.759 -11.449 2.317 1.00 84.69 130 SER A N 1
ATOM 1028 C CA . SER A 1 130 ? 10.148 -11.211 1.917 1.00 84.69 130 SER A CA 1
ATOM 1029 C C . SER A 1 130 ? 10.824 -12.479 1.390 1.00 84.69 130 SER A C 1
ATOM 1031 O O . SER A 1 130 ? 11.610 -12.388 0.452 1.00 84.69 130 SER A O 1
ATOM 1033 N N . ASP A 1 131 ? 10.471 -13.652 1.929 1.00 86.50 131 ASP A N 1
ATOM 1034 C CA . ASP A 1 131 ? 11.015 -14.950 1.507 1.00 86.50 131 ASP A CA 1
ATOM 1035 C C . ASP A 1 131 ? 10.683 -15.260 0.048 1.00 86.50 131 ASP A C 1
ATOM 1037 O O . ASP A 1 131 ? 11.544 -15.633 -0.744 1.00 86.50 131 ASP A O 1
ATOM 1041 N N . ARG A 1 132 ? 9.410 -15.073 -0.321 1.00 87.25 132 ARG A N 1
ATOM 1042 C CA . ARG A 1 132 ? 8.903 -15.364 -1.668 1.00 87.25 132 ARG A CA 1
ATOM 1043 C C . ARG A 1 132 ? 8.911 -14.145 -2.590 1.00 87.25 132 ARG A C 1
ATOM 1045 O O . ARG A 1 132 ? 8.565 -14.273 -3.758 1.00 87.25 132 ARG A O 1
ATOM 1052 N N . LYS A 1 133 ? 9.273 -12.969 -2.065 1.00 87.94 133 LYS A N 1
ATOM 1053 C CA . LYS A 1 133 ? 9.233 -11.662 -2.745 1.00 87.94 133 LYS A CA 1
ATOM 1054 C C . LYS A 1 133 ? 7.890 -11.388 -3.431 1.00 87.94 133 LYS A C 1
ATOM 1056 O O . LYS A 1 133 ? 7.833 -10.829 -4.525 1.00 87.94 133 LYS A O 1
ATOM 1061 N N . GLN A 1 134 ? 6.802 -11.802 -2.784 1.00 89.69 134 GLN A N 1
ATOM 1062 C CA . GLN A 1 134 ? 5.453 -11.744 -3.342 1.00 89.69 134 GLN A CA 1
ATOM 1063 C C . GLN A 1 134 ? 4.440 -11.255 -2.311 1.00 89.69 134 GLN A C 1
ATOM 1065 O O . GLN A 1 134 ? 4.630 -11.405 -1.101 1.00 89.69 134 GLN A O 1
ATOM 1070 N N . PHE A 1 135 ? 3.326 -10.725 -2.805 1.00 91.50 135 PHE A N 1
ATOM 1071 C CA . PHE A 1 135 ? 2.183 -10.348 -1.987 1.00 91.50 135 PHE A CA 1
ATOM 1072 C C . PHE A 1 135 ? 1.210 -11.516 -1.870 1.00 91.50 135 PHE A C 1
ATOM 1074 O O . PHE A 1 135 ? 0.709 -12.027 -2.868 1.00 91.50 135 PHE A O 1
ATOM 1081 N N . ASN A 1 136 ? 0.927 -11.926 -0.637 1.00 91.94 136 ASN A N 1
ATOM 1082 C CA . ASN A 1 136 ? -0.079 -12.938 -0.346 1.00 91.94 136 ASN A CA 1
ATOM 1083 C C . ASN A 1 136 ? -1.371 -12.253 0.092 1.00 91.94 136 ASN A C 1
ATOM 1085 O O . ASN A 1 136 ? -1.343 -11.330 0.909 1.00 91.94 136 ASN A O 1
ATOM 1089 N N . LEU A 1 137 ? -2.498 -12.725 -0.435 1.00 91.75 137 LEU A N 1
ATOM 1090 C CA . LEU A 1 137 ? -3.817 -12.249 -0.040 1.00 91.75 137 LEU A CA 1
ATOM 1091 C C . LEU A 1 137 ? -4.089 -12.625 1.421 1.00 91.75 137 LEU A C 1
ATOM 1093 O O . LEU A 1 137 ? -3.902 -13.772 1.826 1.00 91.75 137 LEU A O 1
ATOM 1097 N N . ILE A 1 138 ? -4.558 -11.657 2.201 1.00 92.00 138 ILE A N 1
ATOM 1098 C CA . ILE A 1 138 ? -5.057 -11.883 3.552 1.00 92.00 138 ILE A CA 1
ATOM 1099 C C . ILE A 1 138 ? -6.570 -12.138 3.432 1.00 92.00 138 ILE A C 1
ATOM 1101 O O . ILE A 1 138 ? -7.275 -11.292 2.884 1.00 92.00 138 ILE A O 1
ATOM 1105 N N . PRO A 1 139 ? -7.100 -13.274 3.927 1.00 87.69 139 PRO A N 1
ATOM 1106 C CA . PRO A 1 139 ? -8.533 -13.579 3.835 1.00 87.69 139 PRO A CA 1
ATOM 1107 C C . PRO A 1 139 ? -9.407 -12.658 4.704 1.00 87.69 139 PRO A C 1
ATOM 1109 O O . PRO A 1 139 ? -10.612 -12.549 4.483 1.00 87.69 139 PRO A O 1
ATOM 1112 N N . ALA A 1 140 ? -8.814 -11.980 5.688 1.00 84.62 140 ALA A N 1
ATOM 1113 C CA . ALA A 1 140 ? -9.491 -10.980 6.502 1.00 84.62 140 ALA A CA 1
ATOM 1114 C C . ALA A 1 140 ? -9.721 -9.673 5.726 1.00 84.62 140 ALA A C 1
ATOM 1116 O O . ALA A 1 140 ? -8.897 -9.267 4.911 1.00 84.62 140 ALA A O 1
ATOM 1117 N N . LYS A 1 141 ? -10.824 -8.984 6.042 1.00 79.19 141 LYS A N 1
ATOM 1118 C CA . LYS A 1 141 ? -11.140 -7.631 5.538 1.00 79.19 141 LYS A CA 1
ATOM 1119 C C . LYS A 1 141 ? -10.815 -6.520 6.541 1.00 79.19 141 LYS A C 1
ATOM 1121 O O . LYS A 1 141 ? -10.965 -5.341 6.235 1.00 79.19 141 LYS A O 1
ATOM 1126 N N . THR A 1 142 ? -10.393 -6.894 7.743 1.00 85.31 142 THR A N 1
ATOM 1127 C CA . THR A 1 142 ? -10.073 -5.954 8.817 1.00 85.31 142 THR A CA 1
ATOM 1128 C C . THR A 1 142 ? -8.652 -5.435 8.642 1.00 85.31 142 THR A C 1
ATOM 1130 O O . THR A 1 142 ? -7.711 -6.223 8.525 1.00 85.31 142 THR A O 1
ATOM 1133 N N . MET A 1 143 ? -8.499 -4.108 8.638 1.00 86.50 143 MET A N 1
ATOM 1134 C CA . MET A 1 143 ? -7.183 -3.475 8.605 1.00 86.50 143 MET A CA 1
ATOM 1135 C C . MET A 1 143 ? -6.398 -3.841 9.866 1.00 86.50 143 MET A C 1
ATOM 1137 O O . MET A 1 143 ? -6.941 -3.830 10.968 1.00 86.50 143 MET A O 1
ATOM 1141 N N . SER A 1 144 ? -5.125 -4.185 9.704 1.00 85.88 144 SER A N 1
ATOM 1142 C CA . SER A 1 144 ? -4.234 -4.491 10.821 1.00 85.88 144 SER A CA 1
ATOM 1143 C C . SER A 1 144 ? -2.808 -4.091 10.478 1.00 85.88 144 SER A C 1
ATOM 1145 O O . SER A 1 144 ? -2.454 -3.973 9.309 1.00 85.88 144 SER A O 1
ATOM 1147 N N . VAL A 1 145 ? -1.962 -3.996 11.501 1.00 85.62 145 VAL A N 1
ATOM 1148 C CA . VAL A 1 145 ? -0.512 -3.753 11.382 1.00 85.62 145 VAL A CA 1
ATOM 1149 C C . VAL A 1 145 ? 0.243 -4.821 10.577 1.00 85.62 145 VAL A C 1
ATOM 1151 O O . VAL A 1 145 ? 1.426 -4.670 10.297 1.00 85.62 145 VAL A O 1
ATOM 1154 N N . SER A 1 146 ? -0.424 -5.925 10.219 1.00 87.62 146 SER A N 1
ATOM 1155 C CA . SER A 1 146 ? 0.138 -6.992 9.385 1.00 87.62 146 SER A CA 1
ATOM 1156 C C . SER A 1 146 ? -0.148 -6.846 7.889 1.00 87.62 146 SER A C 1
ATOM 1158 O O . SER A 1 146 ? 0.271 -7.702 7.111 1.00 87.62 146 SER A O 1
ATOM 1160 N N . VAL A 1 147 ? -0.896 -5.812 7.502 1.00 92.06 147 VAL A N 1
ATOM 1161 C CA . VAL A 1 147 ? -1.187 -5.469 6.110 1.00 92.06 147 VAL A CA 1
ATOM 1162 C C . VAL A 1 147 ? -0.064 -4.583 5.580 1.00 92.06 147 VAL A C 1
ATOM 1164 O O . VAL A 1 147 ? 0.220 -3.541 6.159 1.00 92.06 147 VAL A O 1
ATOM 1167 N N . ASP A 1 148 ? 0.511 -4.960 4.440 1.00 93.56 148 ASP A N 1
ATOM 1168 C CA . ASP A 1 148 ? 1.558 -4.179 3.762 1.00 93.56 148 ASP A CA 1
ATOM 1169 C C . ASP A 1 148 ? 1.049 -3.522 2.473 1.00 93.56 148 ASP A C 1
ATOM 1171 O O . ASP A 1 148 ? 1.616 -2.545 1.981 1.00 93.56 148 ASP A O 1
ATOM 1175 N N . ALA A 1 149 ? -0.025 -4.058 1.893 1.00 94.38 149 ALA A N 1
ATOM 1176 C CA . ALA A 1 149 ? -0.633 -3.500 0.698 1.00 94.38 149 ALA A CA 1
ATOM 1177 C C . ALA A 1 149 ? -2.137 -3.757 0.640 1.00 94.38 149 ALA A C 1
ATOM 1179 O O . ALA A 1 149 ? -2.665 -4.678 1.264 1.00 94.38 149 ALA A O 1
ATOM 1180 N N . LEU A 1 150 ? -2.838 -2.946 -0.145 1.00 94.75 150 LEU A N 1
ATOM 1181 C CA . LEU A 1 150 ? -4.270 -3.082 -0.360 1.00 94.75 150 LEU A CA 1
ATOM 1182 C C . LEU A 1 150 ? -4.670 -2.701 -1.782 1.00 94.75 150 LEU A C 1
ATOM 1184 O O . LEU A 1 150 ? -3.929 -2.067 -2.531 1.00 94.75 150 LEU A O 1
ATOM 1188 N N . THR A 1 151 ? -5.895 -3.063 -2.131 1.00 93.81 151 THR A N 1
ATOM 1189 C CA . THR A 1 151 ? -6.595 -2.583 -3.327 1.00 93.81 151 THR A CA 1
ATOM 1190 C C . THR A 1 151 ? -7.891 -1.915 -2.902 1.00 93.81 151 THR A C 1
ATOM 1192 O O . THR A 1 151 ? -8.471 -2.276 -1.876 1.00 93.81 151 THR A O 1
ATOM 1195 N N . ILE A 1 152 ? -8.343 -0.940 -3.685 1.00 93.38 152 ILE A N 1
ATOM 1196 C CA . ILE A 1 152 ? -9.638 -0.283 -3.490 1.00 93.38 152 ILE A CA 1
ATOM 1197 C C . ILE A 1 152 ? -10.606 -0.676 -4.600 1.00 93.38 152 ILE A C 1
ATOM 1199 O O . ILE A 1 152 ? -10.183 -1.039 -5.698 1.00 93.38 152 ILE A O 1
ATOM 1203 N N . HIS A 1 153 ? -11.905 -0.561 -4.334 1.00 91.06 153 HIS A N 1
ATOM 1204 C CA . HIS A 1 153 ? -12.929 -0.907 -5.310 1.00 91.06 153 HIS A CA 1
ATOM 1205 C C . HIS A 1 153 ? -12.777 -0.144 -6.636 1.00 91.06 153 HIS A C 1
ATOM 1207 O O . HIS A 1 153 ? -12.574 1.072 -6.671 1.00 91.06 153 HIS A O 1
ATOM 1213 N N . ASN A 1 154 ? -12.989 -0.859 -7.745 1.00 86.88 154 ASN A N 1
ATOM 1214 C CA . ASN A 1 154 ? -12.783 -0.342 -9.100 1.00 86.88 154 ASN A CA 1
ATOM 1215 C C . ASN A 1 154 ? -13.608 0.908 -9.449 1.00 86.88 154 ASN A C 1
ATOM 1217 O O . ASN A 1 154 ? -13.159 1.746 -10.231 1.00 86.88 154 ASN A O 1
ATOM 1221 N N . HIS A 1 155 ? -14.788 1.076 -8.848 1.00 83.81 155 HIS A N 1
ATOM 1222 C CA . HIS A 1 155 ? -15.651 2.233 -9.096 1.00 83.81 155 HIS A CA 1
ATOM 1223 C C . HIS A 1 155 ? -15.042 3.560 -8.610 1.00 83.81 155 HIS A C 1
ATOM 1225 O O . HIS A 1 155 ? -15.382 4.610 -9.143 1.00 83.81 155 HIS A O 1
ATOM 1231 N N . LEU A 1 156 ? -14.121 3.526 -7.639 1.00 83.44 156 LEU A N 1
ATOM 1232 C CA . LEU A 1 156 ? -13.454 4.718 -7.098 1.00 83.44 156 LEU A CA 1
ATOM 1233 C C . LEU A 1 156 ? -12.397 5.284 -8.048 1.00 83.44 156 LEU A C 1
ATOM 1235 O O . LEU A 1 156 ? -11.971 6.426 -7.899 1.00 83.44 156 LEU A O 1
ATOM 1239 N N . TRP A 1 157 ? -11.977 4.486 -9.028 1.00 79.81 157 TRP A N 1
ATOM 1240 C CA . TRP A 1 157 ? -11.044 4.900 -10.065 1.00 79.81 157 TRP A CA 1
ATOM 1241 C C . TRP A 1 157 ? -11.721 5.536 -11.274 1.00 79.81 157 TRP A C 1
ATOM 1243 O O . TRP A 1 157 ? -11.036 6.144 -12.096 1.00 79.81 157 TRP A O 1
ATOM 1253 N N . GLN A 1 158 ? -13.035 5.363 -11.415 1.00 76.19 158 GLN A N 1
ATOM 1254 C CA . GLN A 1 158 ? -13.787 6.042 -12.455 1.00 76.19 158 GLN A CA 1
ATOM 1255 C C . GLN A 1 158 ? -13.956 7.503 -12.030 1.00 76.19 158 GLN A C 1
ATOM 1257 O O . GLN A 1 158 ? -14.365 7.754 -10.891 1.00 76.19 158 GLN A O 1
ATOM 1262 N N . PRO A 1 159 ? -13.659 8.483 -12.900 1.00 62.97 159 PRO A N 1
ATOM 1263 C CA . PRO A 1 159 ? -13.993 9.863 -12.597 1.00 62.97 159 PRO A CA 1
ATOM 1264 C C . PRO A 1 159 ? -15.495 9.914 -12.316 1.00 62.97 159 PRO A C 1
ATOM 1266 O O . PRO A 1 159 ? -16.294 9.436 -13.127 1.00 62.97 159 PRO A O 1
ATOM 1269 N N . LYS A 1 160 ? -15.890 10.463 -11.158 1.00 54.16 160 LYS A N 1
ATOM 1270 C CA . LYS A 1 160 ? -17.296 10.799 -10.925 1.00 54.16 160 LYS A CA 1
ATOM 1271 C C . LYS A 1 160 ? -17.695 11.717 -12.071 1.00 54.16 160 LYS A C 1
ATOM 1273 O O . LYS A 1 160 ? -17.287 12.875 -12.093 1.00 54.16 160 LYS A O 1
ATOM 1278 N N . ARG A 1 161 ? -18.460 11.202 -13.038 1.00 55.41 161 ARG A N 1
ATOM 1279 C CA . ARG A 1 161 ? -19.135 12.068 -14.000 1.00 55.41 161 ARG A CA 1
ATOM 1280 C C . ARG A 1 161 ? -19.957 13.034 -13.148 1.00 55.41 161 ARG A C 1
ATOM 1282 O O . ARG A 1 161 ? -20.723 12.540 -12.314 1.00 55.41 161 ARG A O 1
ATOM 1289 N N . PRO A 1 162 ? -19.777 14.360 -13.267 1.00 52.94 162 PRO A N 1
ATOM 1290 C CA . PRO A 1 162 ? -20.658 15.285 -12.583 1.00 52.94 162 PRO A CA 1
ATOM 1291 C C . PRO A 1 162 ? -22.071 14.947 -13.044 1.00 52.94 162 PRO A C 1
ATOM 1293 O O . PRO A 1 162 ? -22.390 15.015 -14.231 1.00 52.94 162 PRO A O 1
ATOM 1296 N N . SER A 1 163 ? -22.891 14.467 -12.113 1.00 55.00 163 SER A N 1
ATOM 1297 C CA . SER A 1 163 ? -24.311 14.288 -12.347 1.00 55.00 163 SER A CA 1
ATOM 1298 C C . SER A 1 163 ? -24.856 15.667 -12.685 1.00 55.00 163 SER A C 1
ATOM 1300 O O . SER A 1 163 ? -24.887 16.542 -11.818 1.00 55.00 163 SER A O 1
ATOM 1302 N N . VAL A 1 164 ? -25.213 15.876 -13.952 1.00 59.94 164 VAL A N 1
ATOM 1303 C CA . VAL A 1 164 ? -25.902 17.085 -14.399 1.00 59.94 164 VAL A CA 1
ATOM 1304 C C . VAL A 1 164 ? -27.085 17.306 -13.446 1.00 59.94 164 VAL A C 1
ATOM 1306 O O . VAL A 1 164 ? -27.872 16.371 -13.258 1.00 59.94 164 VAL A O 1
ATOM 1309 N N . PRO A 1 165 ? -27.204 18.474 -12.786 1.00 59.56 165 PRO A N 1
ATOM 1310 C CA . PRO A 1 165 ? -28.327 18.731 -11.900 1.00 59.56 165 PRO A CA 1
ATOM 1311 C C . PRO A 1 165 ? -29.611 18.627 -12.724 1.00 59.56 165 PRO A C 1
ATOM 1313 O O . PRO A 1 165 ? -29.780 19.331 -13.721 1.00 59.56 165 PRO A O 1
ATOM 1316 N N . LYS A 1 166 ? -30.505 17.706 -12.340 1.00 53.84 166 LYS A N 1
ATOM 1317 C CA . LYS A 1 166 ? -31.833 17.591 -12.948 1.00 53.84 166 LYS A CA 1
ATOM 1318 C C . LYS A 1 166 ? -32.556 18.911 -12.706 1.00 53.84 166 LYS A C 1
ATOM 1320 O O . LYS A 1 166 ? -32.942 19.213 -11.581 1.00 53.84 166 LYS A O 1
ATOM 1325 N N . LYS A 1 167 ? -32.697 19.712 -13.761 1.00 50.50 167 LYS A N 1
ATOM 1326 C CA . LYS A 1 167 ? -33.504 20.928 -13.751 1.00 50.50 167 LYS A CA 1
ATOM 1327 C C . LYS A 1 167 ? -34.951 20.490 -13.517 1.00 50.50 167 LYS A C 1
ATOM 1329 O O . LYS A 1 167 ? -35.555 19.883 -14.396 1.00 50.50 167 LYS A O 1
ATOM 1334 N N . THR A 1 168 ? -35.475 20.740 -12.320 1.00 52.22 168 THR A N 1
ATOM 1335 C CA . THR A 1 168 ? -36.905 20.650 -12.024 1.00 52.22 168 THR A CA 1
ATOM 1336 C C . THR A 1 168 ? -37.627 21.586 -12.987 1.00 52.22 168 THR A C 1
ATOM 1338 O O . THR A 1 168 ? -37.563 22.804 -12.837 1.00 52.22 168 THR A O 1
ATOM 1341 N N . GLN A 1 169 ? -38.251 21.032 -14.027 1.00 54.69 169 GLN A N 1
ATOM 1342 C CA . GLN A 1 169 ? -39.198 21.769 -14.853 1.00 54.69 169 GLN A CA 1
ATOM 1343 C C . GLN A 1 169 ? -40.521 21.833 -14.093 1.00 54.69 169 GLN A C 1
ATOM 1345 O O . GLN A 1 169 ? -41.379 20.969 -14.219 1.00 54.69 169 GLN A O 1
ATOM 1350 N N . THR A 1 170 ? -40.656 22.862 -13.265 1.00 59.81 170 THR A N 1
ATOM 1351 C CA . THR A 1 170 ? -41.949 23.426 -12.892 1.00 59.81 170 THR A CA 1
ATOM 1352 C C . THR A 1 170 ? -42.319 24.466 -13.943 1.00 59.81 170 THR A C 1
ATOM 1354 O O . THR A 1 170 ? -41.733 25.546 -13.968 1.00 59.81 170 THR A O 1
ATOM 1357 N N . TRP A 1 171 ? -43.305 24.174 -14.793 1.00 43.16 171 TRP A N 1
ATOM 1358 C CA . TRP A 1 171 ? -44.167 25.228 -15.322 1.00 43.16 171 TRP A CA 1
ATOM 1359 C C . TRP A 1 171 ? -45.548 24.695 -15.726 1.00 43.16 171 TRP A C 1
ATOM 1361 O O . TRP A 1 171 ? -45.640 23.796 -16.553 1.00 43.16 171 TRP A O 1
ATOM 1371 N N . LYS A 1 172 ? -46.534 25.290 -15.042 1.00 46.62 172 LYS A N 1
ATOM 1372 C CA . LYS A 1 172 ? -47.952 25.588 -15.316 1.00 46.62 172 LYS A CA 1
ATOM 1373 C C . LYS A 1 172 ? -48.710 24.798 -16.376 1.00 46.62 172 LYS A C 1
ATOM 1375 O O . LYS A 1 172 ? -48.332 24.893 -17.561 1.00 46.62 172 LYS A O 1
#

Organism: Balaenoptera musculus (NCBI:txid9771)